Protein AF-U1ZE63-F1 (afdb_monomer_lite)

Structure (mmCIF, N/CA/C/O backbone):
data_AF-U1ZE63-F1
#
_entry.id   AF-U1ZE63-F1
#
loop_
_atom_site.group_PDB
_atom_site.id
_atom_site.type_symbol
_atom_site.label_atom_id
_atom_site.label_alt_id
_atom_site.label_comp_id
_atom_site.label_asym_id
_atom_site.label_entity_id
_atom_site.label_se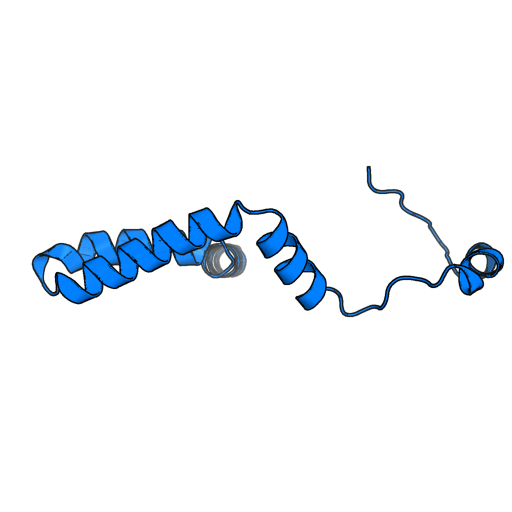q_id
_atom_site.pdbx_PDB_ins_code
_atom_site.Cartn_x
_atom_site.Cartn_y
_atom_site.Cartn_z
_atom_site.occupancy
_atom_site.B_iso_or_equiv
_atom_site.auth_seq_id
_atom_site.auth_comp_id
_atom_site.auth_asym_id
_atom_site.auth_atom_id
_atom_site.pdbx_PDB_model_num
ATOM 1 N N . MET A 1 1 ? -15.854 -15.674 -12.185 1.00 68.19 1 MET A N 1
ATOM 2 C CA . MET A 1 1 ? -14.700 -15.068 -12.894 1.00 68.19 1 MET A CA 1
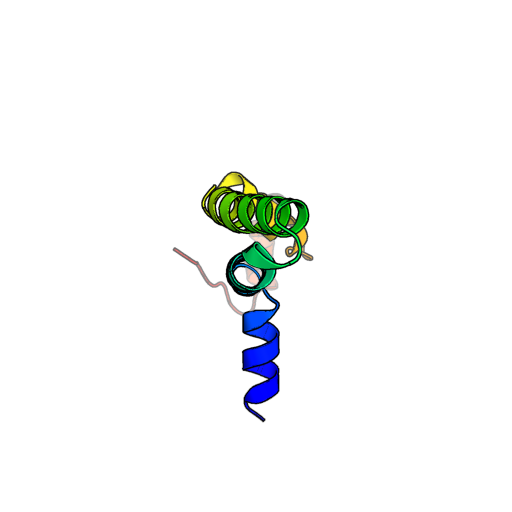ATOM 3 C C . MET A 1 1 ? -14.358 -13.614 -12.497 1.00 68.19 1 MET A C 1
ATOM 5 O O . MET A 1 1 ? -13.164 -13.346 -12.442 1.00 68.19 1 MET A O 1
ATOM 9 N N . PRO A 1 2 ? -15.286 -12.697 -12.129 1.00 77.62 2 PRO A N 1
ATOM 10 C CA . PRO A 1 2 ? -14.918 -11.325 -11.710 1.00 77.62 2 PRO A CA 1
ATOM 11 C C . PRO A 1 2 ? -14.521 -11.185 -10.224 1.00 77.62 2 PRO A C 1
ATOM 13 O O . PRO A 1 2 ? -13.717 -10.329 -9.870 1.00 77.62 2 PRO A O 1
ATOM 16 N N . ILE A 1 3 ? -15.009 -12.078 -9.356 1.00 84.69 3 ILE A N 1
ATOM 17 C CA . ILE A 1 3 ? -14.775 -12.039 -7.898 1.00 84.69 3 ILE A CA 1
ATOM 18 C C . ILE A 1 3 ? -13.283 -12.035 -7.532 1.00 84.69 3 ILE A C 1
ATOM 20 O O . ILE A 1 3 ? -12.885 -11.325 -6.615 1.00 84.69 3 ILE A O 1
ATOM 24 N N . ARG A 1 4 ? -12.433 -12.762 -8.275 1.00 85.62 4 ARG A N 1
ATOM 25 C CA . ARG A 1 4 ? -10.981 -12.786 -8.017 1.00 85.62 4 ARG A CA 1
ATOM 26 C C . ARG A 1 4 ? -10.328 -11.412 -8.174 1.00 85.62 4 ARG A C 1
ATOM 28 O O . ARG A 1 4 ? -9.368 -11.113 -7.473 1.00 85.62 4 ARG A O 1
ATOM 35 N N . TYR A 1 5 ? -10.826 -10.604 -9.110 1.00 85.00 5 TYR A N 1
ATOM 36 C CA . TYR A 1 5 ? -10.290 -9.277 -9.394 1.00 85.00 5 TYR A CA 1
ATOM 37 C C . TYR A 1 5 ? -10.764 -8.277 -8.352 1.00 85.00 5 TYR A C 1
ATOM 39 O O . TYR A 1 5 ? -9.954 -7.502 -7.864 1.00 85.00 5 TYR A O 1
ATOM 47 N N . ILE A 1 6 ? -12.029 -8.378 -7.934 1.00 85.75 6 ILE A N 1
ATOM 48 C CA . ILE A 1 6 ? -12.567 -7.582 -6.827 1.00 85.75 6 ILE A CA 1
ATOM 49 C C . ILE A 1 6 ? -11.788 -7.876 -5.544 1.00 85.75 6 ILE A C 1
ATOM 51 O O . ILE A 1 6 ? -11.339 -6.944 -4.890 1.00 85.75 6 ILE A O 1
ATOM 55 N N . LEU A 1 7 ? -11.550 -9.152 -5.215 1.00 86.62 7 LEU A N 1
ATOM 56 C CA . LEU A 1 7 ? -10.743 -9.515 -4.047 1.00 86.62 7 LEU A CA 1
ATOM 57 C C . LEU A 1 7 ? -9.313 -8.987 -4.157 1.00 86.62 7 LEU A C 1
ATOM 59 O O . LEU A 1 7 ? -8.809 -8.428 -3.192 1.00 86.62 7 LEU A O 1
ATOM 63 N N . LYS A 1 8 ? -8.664 -9.122 -5.321 1.00 83.31 8 LYS A N 1
ATOM 64 C CA . LYS A 1 8 ? -7.318 -8.568 -5.531 1.00 83.31 8 LYS A CA 1
ATOM 65 C C . LYS A 1 8 ? -7.291 -7.053 -5.358 1.00 83.31 8 LYS A C 1
ATOM 67 O O . LYS A 1 8 ? -6.419 -6.555 -4.662 1.00 83.31 8 LYS A O 1
ATOM 72 N N . GLN A 1 9 ? -8.241 -6.337 -5.948 1.00 84.19 9 GLN A N 1
ATOM 73 C CA . GLN A 1 9 ? -8.320 -4.881 -5.863 1.00 84.19 9 GLN A CA 1
ATOM 74 C C . GLN A 1 9 ? -8.634 -4.412 -4.440 1.00 84.19 9 GLN A C 1
ATOM 76 O O . GLN A 1 9 ? -8.110 -3.399 -3.989 1.00 84.19 9 GLN A O 1
ATOM 81 N N . LEU A 1 10 ? -9.446 -5.180 -3.716 1.00 86.25 10 LEU A N 1
ATOM 82 C CA . LEU A 1 10 ? -9.764 -4.913 -2.323 1.00 86.25 10 LEU A CA 1
ATOM 83 C C . LEU A 1 10 ? -8.574 -5.202 -1.393 1.00 86.25 10 LEU A C 1
ATOM 85 O O . LEU A 1 10 ? -8.422 -4.525 -0.382 1.00 86.25 10 LEU A O 1
ATOM 89 N N . LEU A 1 11 ? -7.729 -6.181 -1.731 1.00 85.75 11 LEU A N 1
ATOM 90 C CA . LEU A 1 11 ? -6.541 -6.538 -0.949 1.00 85.75 11 LEU A CA 1
ATOM 91 C C . LEU A 1 11 ? -5.307 -5.691 -1.297 1.00 85.75 11 LEU A C 1
ATOM 93 O O . LEU A 1 11 ? -4.390 -5.587 -0.486 1.00 85.75 11 LEU A O 1
ATOM 97 N N . MET A 1 12 ? -5.266 -5.091 -2.488 1.00 81.94 12 MET A N 1
ATOM 98 C CA . MET A 1 12 ? -4.205 -4.166 -2.885 1.00 81.94 12 MET A CA 1
ATOM 99 C C . MET A 1 12 ? -4.341 -2.810 -2.169 1.00 81.94 12 MET A C 1
ATOM 101 O O . MET A 1 12 ? -5.449 -2.417 -1.787 1.00 81.94 12 MET A O 1
ATOM 105 N N . PRO A 1 13 ? -3.240 -2.056 -1.981 1.00 78.44 13 PRO A N 1
ATOM 106 C CA . PRO A 1 13 ? -3.327 -0.652 -1.573 1.00 78.44 13 PRO A CA 1
ATOM 107 C C . PRO A 1 13 ? -4.091 0.121 -2.664 1.00 78.44 13 PRO A C 1
ATOM 109 O O . PRO A 1 13 ? -3.778 -0.095 -3.835 1.00 78.44 13 PRO A O 1
ATOM 112 N N . PRO A 1 14 ? -5.083 0.991 -2.376 1.00 80.69 14 PRO A N 1
ATOM 113 C CA . PRO A 1 14 ? -5.598 1.498 -1.093 1.00 80.69 14 PRO A CA 1
ATOM 114 C C . PRO A 1 14 ? -6.801 0.726 -0.497 1.00 80.69 14 PRO A C 1
ATOM 116 O O . PRO A 1 14 ? -7.311 1.109 0.558 1.00 80.69 14 PRO A O 1
ATOM 119 N N . GLY A 1 15 ? -7.277 -0.348 -1.136 1.00 87.50 15 GLY A N 1
ATOM 120 C CA . GLY A 1 15 ? -8.483 -1.090 -0.736 1.00 87.50 15 GLY A CA 1
ATOM 121 C C . GLY A 1 15 ? -8.420 -1.671 0.681 1.00 87.50 15 GLY A C 1
ATOM 122 O O . GLY A 1 15 ? -9.369 -1.532 1.455 1.00 87.50 15 GLY A O 1
ATOM 123 N N . VAL A 1 16 ? -7.272 -2.237 1.063 1.00 89.00 16 VAL A N 1
ATOM 124 C CA . VAL A 1 16 ? -7.079 -2.820 2.403 1.00 89.00 16 VAL A CA 1
ATOM 125 C C . VAL A 1 16 ? -7.127 -1.759 3.508 1.00 89.00 16 VAL A C 1
ATOM 127 O O . VAL A 1 16 ? -7.643 -2.004 4.597 1.00 89.00 16 VAL A O 1
ATOM 130 N N . LEU A 1 17 ? -6.649 -0.547 3.216 1.00 90.44 17 LEU A N 1
ATOM 131 C CA . LEU A 1 17 ? -6.659 0.579 4.150 1.00 90.44 17 LEU A CA 1
ATOM 132 C C . LEU A 1 17 ? -8.082 1.102 4.362 1.00 90.44 17 LEU A C 1
ATOM 134 O O . LEU A 1 17 ? -8.476 1.386 5.491 1.00 90.44 17 LEU A O 1
ATOM 138 N N . LEU A 1 18 ? -8.881 1.153 3.293 1.00 90.50 18 LEU A N 1
ATOM 139 C CA . LEU A 1 18 ? -10.303 1.489 3.380 1.00 90.50 18 LEU A CA 1
ATOM 140 C C . LEU A 1 18 ? -11.072 0.451 4.207 1.00 90.50 18 LEU A C 1
ATOM 142 O O . LEU A 1 18 ? -11.867 0.821 5.072 1.00 90.50 18 LEU A O 1
ATOM 146 N N . LEU A 1 19 ? -10.787 -0.840 4.010 1.00 90.88 19 LEU A N 1
ATOM 147 C CA . LEU A 1 19 ? -11.343 -1.911 4.839 1.00 90.88 19 LEU A CA 1
ATOM 148 C C . LEU A 1 19 ? -10.997 -1.737 6.320 1.00 90.88 19 LEU A C 1
ATOM 150 O O . LEU A 1 19 ? -11.881 -1.898 7.158 1.00 90.88 19 LEU A O 1
ATOM 154 N N . LEU A 1 20 ? -9.752 -1.376 6.653 1.00 89.19 20 LEU A N 1
ATOM 155 C CA . LEU A 1 20 ? -9.344 -1.118 8.040 1.00 89.19 20 LEU A CA 1
ATOM 156 C C . LEU A 1 20 ? -10.156 0.012 8.683 1.00 89.19 20 LEU A C 1
ATOM 158 O O . LEU A 1 20 ? -10.544 -0.108 9.845 1.00 89.19 20 LEU A O 1
ATOM 162 N N . ILE A 1 21 ? -10.463 1.075 7.934 1.00 90.56 21 ILE A N 1
ATOM 163 C CA . ILE A 1 21 ? -11.292 2.189 8.422 1.00 90.56 21 ILE A CA 1
ATOM 164 C C . ILE A 1 21 ? -12.737 1.733 8.657 1.00 90.56 21 ILE A C 1
ATOM 166 O O . ILE A 1 21 ? -13.321 2.041 9.699 1.00 90.56 21 ILE A O 1
ATOM 170 N N . VAL A 1 22 ? -13.314 0.964 7.728 1.00 91.00 22 VAL A N 1
ATOM 171 C CA . VAL A 1 22 ? -14.665 0.396 7.892 1.00 91.00 22 VAL A CA 1
ATOM 172 C C . VAL A 1 22 ? -14.715 -0.539 9.103 1.00 91.00 22 VAL A C 1
ATOM 174 O O . VAL A 1 22 ? -15.644 -0.470 9.913 1.00 91.00 22 VAL A O 1
ATOM 177 N N . LEU A 1 23 ? -13.691 -1.376 9.277 1.00 89.06 23 LEU A N 1
ATOM 178 C CA . LEU A 1 23 ? -13.589 -2.298 10.403 1.00 89.06 23 LEU A CA 1
ATOM 179 C C . LEU A 1 23 ? -13.442 -1.544 11.730 1.00 89.06 23 LEU A C 1
ATOM 181 O O . LEU A 1 23 ? -14.100 -1.890 12.709 1.00 89.06 23 LEU A O 1
ATOM 185 N N . ALA A 1 24 ? -12.652 -0.467 11.752 1.00 89.69 24 ALA A N 1
ATOM 186 C CA . ALA A 1 24 ? -12.526 0.418 12.905 1.00 89.69 24 ALA A CA 1
ATOM 187 C C . ALA A 1 24 ? -13.870 1.038 13.305 1.00 89.69 24 ALA A C 1
ATOM 189 O O . ALA A 1 24 ? -14.224 1.058 14.487 1.00 89.69 24 ALA A O 1
ATOM 190 N N . TRP A 1 25 ? -14.648 1.500 12.321 1.00 87.81 25 TRP A N 1
ATOM 191 C CA . TRP A 1 25 ? -15.980 2.049 12.561 1.00 87.81 25 TRP A CA 1
ATOM 192 C C . TRP A 1 25 ? -16.917 1.012 13.184 1.00 87.81 25 TRP A C 1
ATOM 194 O O . TRP A 1 25 ? -17.584 1.295 14.184 1.00 87.81 25 TRP A O 1
ATOM 204 N N . TRP A 1 26 ? -16.931 -0.208 12.641 1.00 87.12 26 TRP A N 1
ATOM 205 C CA . TRP A 1 26 ? -17.783 -1.286 13.142 1.00 87.12 26 TRP A CA 1
ATOM 206 C C . TRP A 1 26 ? -17.379 -1.722 14.558 1.00 87.12 26 TRP A C 1
ATOM 208 O O . TRP A 1 26 ? -18.235 -1.931 15.424 1.00 87.12 26 TRP A O 1
ATOM 218 N N . TRP A 1 27 ? -16.076 -1.786 14.846 1.00 84.88 27 TRP A N 1
ATOM 219 C CA . TRP A 1 27 ? -15.581 -2.250 16.144 1.00 84.88 27 TRP A CA 1
ATOM 220 C C . TRP A 1 27 ? -15.614 -1.206 17.262 1.00 84.88 27 TRP A C 1
ATOM 222 O O . TRP A 1 27 ? -15.440 -1.564 18.433 1.00 84.88 27 TRP A O 1
ATOM 232 N N . ARG A 1 28 ? -15.902 0.062 16.937 1.00 81.88 28 ARG A N 1
ATOM 233 C CA . ARG A 1 28 ? -15.895 1.199 17.873 1.00 81.88 28 ARG A CA 1
ATOM 234 C C . ARG A 1 28 ? -16.671 0.945 19.168 1.00 81.88 28 ARG A C 1
ATOM 236 O O . ARG A 1 28 ? -16.252 1.421 20.218 1.00 81.88 28 ARG A O 1
ATOM 243 N N . ARG A 1 29 ? -17.788 0.206 19.110 1.00 80.25 29 ARG A N 1
ATOM 244 C CA . ARG A 1 29 ? -18.644 -0.055 20.285 1.00 80.25 29 ARG A CA 1
ATOM 245 C C . ARG A 1 29 ? -18.196 -1.228 21.160 1.00 80.25 29 ARG A C 1
ATOM 247 O O . ARG A 1 29 ? -18.521 -1.223 22.340 1.00 80.25 29 ARG A O 1
ATOM 254 N N . ARG A 1 30 ? -17.484 -2.225 20.617 1.00 81.62 30 ARG A N 1
ATOM 255 C CA . ARG A 1 30 ? -17.027 -3.400 21.393 1.00 81.62 30 ARG A CA 1
ATOM 256 C C . ARG A 1 30 ? -15.574 -3.290 21.857 1.00 81.62 30 ARG A C 1
ATOM 258 O O . ARG A 1 30 ? -15.276 -3.736 22.955 1.00 81.62 30 ARG A O 1
ATOM 265 N N . PHE A 1 31 ? -14.685 -2.699 21.055 1.00 83.50 31 PHE A N 1
ATOM 266 C CA . PHE A 1 31 ? -13.256 -2.587 21.378 1.00 83.50 31 PHE A CA 1
ATOM 267 C C . PHE A 1 31 ? -12.697 -1.225 20.932 1.00 83.50 31 PHE A C 1
ATOM 269 O O . PHE A 1 31 ? -12.040 -1.129 19.892 1.00 83.50 31 PHE A O 1
ATOM 276 N N . PRO A 1 32 ? -12.922 -0.153 21.714 1.00 82.12 32 PRO A N 1
ATOM 277 C CA . PRO A 1 32 ? -12.595 1.214 21.301 1.00 82.12 32 PRO A CA 1
ATOM 278 C C . PRO A 1 32 ? -11.094 1.443 21.064 1.00 82.12 32 PRO A C 1
ATOM 280 O O . PRO A 1 32 ? -10.726 2.221 20.190 1.00 82.12 32 PRO A O 1
ATOM 283 N N . ARG A 1 33 ? -10.214 0.737 21.790 1.00 8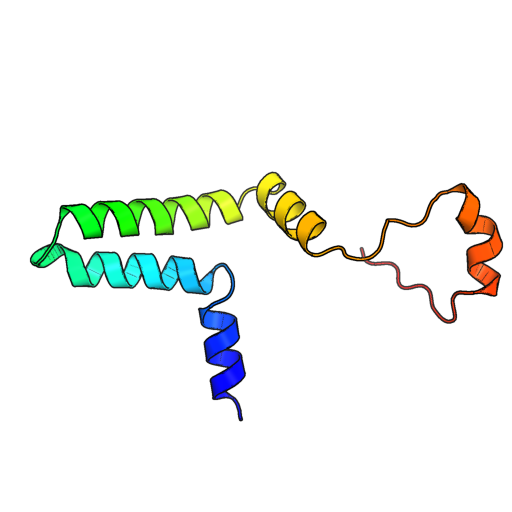8.19 33 ARG A N 1
ATOM 284 C CA . ARG A 1 33 ? -8.754 0.831 21.603 1.00 88.19 33 ARG A CA 1
ATOM 285 C C . ARG A 1 33 ? -8.295 0.253 20.261 1.00 88.19 33 ARG A C 1
ATOM 287 O O . ARG A 1 33 ? -7.529 0.900 19.555 1.00 88.19 33 ARG A O 1
ATOM 294 N N . LEU A 1 34 ? -8.791 -0.933 19.898 1.00 88.38 34 LEU A N 1
ATOM 295 C CA . LEU A 1 34 ? -8.485 -1.567 18.610 1.00 88.38 34 LEU A CA 1
ATOM 296 C C . LEU A 1 34 ? -9.079 -0.768 17.450 1.00 88.38 34 LEU A C 1
ATOM 298 O O . LEU A 1 34 ? -8.402 -0.547 16.453 1.00 88.38 34 LEU A O 1
ATOM 302 N N . ALA A 1 35 ? -10.303 -0.260 17.614 1.00 88.38 35 ALA A N 1
ATOM 303 C CA . ALA A 1 35 ? -10.918 0.640 16.646 1.00 88.38 35 ALA A CA 1
ATOM 304 C C . ALA A 1 35 ? -10.063 1.894 16.410 1.00 88.38 35 ALA A C 1
ATOM 306 O O . ALA A 1 35 ? -9.809 2.249 15.264 1.00 88.38 35 ALA A O 1
ATOM 307 N N . GLY A 1 36 ? -9.560 2.527 17.476 1.00 89.38 36 GLY A N 1
ATOM 308 C CA . GLY A 1 36 ? -8.647 3.665 17.362 1.00 89.38 36 GLY A CA 1
ATOM 309 C C . GLY A 1 36 ? -7.371 3.319 16.592 1.00 89.38 36 GLY A C 1
ATOM 310 O O . GLY A 1 36 ? -7.011 4.033 15.660 1.00 89.38 36 GLY A O 1
ATOM 311 N N . ALA A 1 37 ? -6.729 2.194 16.918 1.00 91.44 37 ALA A N 1
ATOM 312 C CA . ALA A 1 37 ? -5.524 1.743 16.223 1.00 91.44 37 ALA A CA 1
ATOM 313 C C . ALA A 1 37 ? -5.779 1.456 14.731 1.00 91.44 37 ALA A C 1
ATOM 315 O O . ALA A 1 37 ? -5.037 1.947 13.883 1.00 91.44 37 ALA A O 1
ATOM 316 N N . CYS A 1 38 ? -6.847 0.726 14.392 1.00 90.38 38 CYS A N 1
ATOM 317 C CA . CYS A 1 38 ? -7.212 0.442 13.001 1.00 90.38 38 CYS A CA 1
ATOM 318 C C . CYS A 1 38 ? -7.576 1.714 12.225 1.00 90.38 38 CYS A C 1
ATOM 320 O O . CYS A 1 38 ? -7.222 1.832 11.054 1.00 90.38 38 CYS A O 1
ATOM 322 N N . PHE A 1 39 ? -8.243 2.677 12.867 1.00 92.25 39 PHE A N 1
ATOM 323 C CA . PHE A 1 39 ? -8.588 3.952 12.243 1.00 92.25 39 PHE A CA 1
ATOM 324 C C . PHE A 1 39 ? -7.338 4.779 11.933 1.00 92.25 39 PHE A C 1
ATOM 326 O O . PHE A 1 39 ? -7.168 5.227 10.802 1.00 92.25 39 PHE A O 1
ATOM 333 N N . VAL A 1 40 ? -6.435 4.930 12.909 1.00 94.56 40 VAL A N 1
ATOM 334 C CA . VAL A 1 40 ? -5.169 5.659 12.729 1.00 94.56 40 VAL A CA 1
ATOM 335 C C . VAL A 1 40 ? -4.292 4.974 11.685 1.00 94.56 40 VAL A C 1
ATOM 337 O O . VAL A 1 40 ? -3.746 5.654 10.823 1.00 94.56 40 VAL A O 1
ATOM 340 N N . ALA A 1 41 ? -4.197 3.643 11.701 1.00 92.75 41 ALA A N 1
ATOM 341 C CA . ALA A 1 41 ? -3.444 2.894 10.698 1.00 92.75 41 ALA A CA 1
ATOM 342 C C . ALA A 1 41 ? -4.049 3.030 9.291 1.00 92.75 41 ALA A C 1
ATOM 344 O O . ALA A 1 41 ? -3.315 3.230 8.327 1.00 92.75 41 ALA A O 1
ATOM 345 N N . GLY A 1 42 ? -5.377 2.960 9.163 1.00 91.56 42 GLY A N 1
ATOM 346 C CA . GLY A 1 42 ? -6.065 3.112 7.882 1.00 91.56 42 GLY A CA 1
ATOM 347 C C . GLY A 1 42 ? -5.914 4.518 7.302 1.00 91.56 42 GLY A C 1
ATOM 348 O O . GLY A 1 42 ? -5.478 4.671 6.163 1.00 91.56 42 GLY A O 1
ATOM 349 N N . VAL A 1 43 ? -6.204 5.554 8.095 1.00 93.50 43 VAL A N 1
ATOM 350 C CA . VAL A 1 43 ? -6.081 6.959 7.665 1.00 93.50 43 VAL A CA 1
ATOM 351 C C . VAL A 1 43 ? -4.619 7.342 7.444 1.00 93.50 43 VAL A C 1
ATOM 353 O O . VAL A 1 43 ? -4.285 7.920 6.413 1.00 93.50 43 VAL A O 1
ATOM 356 N N . GLY A 1 44 ? -3.734 6.981 8.374 1.00 94.56 44 GLY A N 1
ATOM 357 C CA . GLY A 1 44 ? -2.298 7.228 8.257 1.00 94.56 44 GLY A CA 1
ATOM 358 C C . GLY A 1 44 ? -1.689 6.514 7.053 1.00 94.56 44 GLY A C 1
ATOM 359 O O . GLY A 1 44 ? -0.908 7.111 6.322 1.00 94.56 44 GLY A O 1
ATOM 360 N N . GLY A 1 45 ? -2.101 5.275 6.781 1.00 91.69 45 GLY A N 1
ATOM 361 C CA . GLY A 1 45 ? -1.681 4.540 5.592 1.00 91.69 45 GLY A CA 1
ATOM 362 C C . GLY A 1 45 ? -2.149 5.197 4.293 1.00 9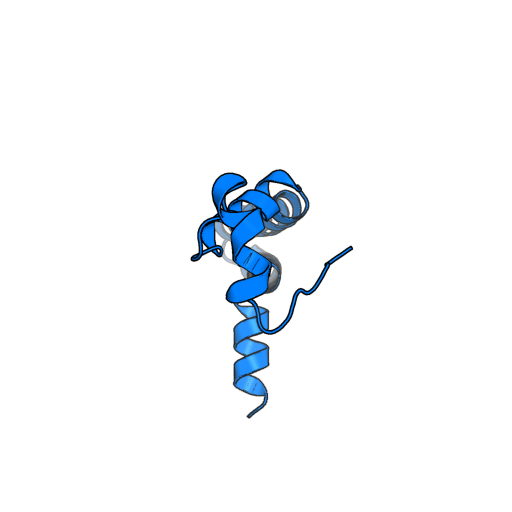1.69 45 GLY A C 1
ATOM 363 O O . GLY A 1 45 ? -1.365 5.296 3.353 1.00 91.69 45 GLY A O 1
ATOM 364 N N . LEU A 1 46 ? -3.393 5.690 4.232 1.00 91.50 46 LEU A N 1
ATOM 365 C CA . LEU A 1 46 ? -3.891 6.418 3.054 1.00 91.50 46 LEU A CA 1
ATOM 366 C C . LEU A 1 46 ? -3.126 7.724 2.839 1.00 91.50 46 LEU A C 1
ATOM 368 O O . LEU A 1 46 ? -2.787 8.073 1.707 1.00 91.50 46 LEU A O 1
ATOM 372 N N . TRP A 1 47 ? -2.824 8.424 3.931 1.00 93.38 47 TRP A N 1
ATOM 373 C CA . TRP A 1 47 ? -2.036 9.642 3.871 1.00 93.38 47 TRP A CA 1
ATOM 374 C C . TRP A 1 47 ? -0.614 9.362 3.378 1.00 93.38 47 TRP A C 1
ATOM 376 O O . TRP A 1 47 ? -0.162 10.018 2.446 1.00 93.38 47 TRP A O 1
ATOM 386 N N . LEU A 1 48 ? 0.044 8.324 3.904 1.00 91.12 48 LEU A N 1
ATOM 387 C CA . LEU A 1 48 ? 1.357 7.877 3.432 1.00 91.12 48 LEU A CA 1
ATOM 388 C C . LEU A 1 48 ? 1.340 7.476 1.953 1.00 91.12 48 LEU A C 1
ATOM 390 O O . LEU A 1 48 ? 2.241 7.865 1.223 1.00 91.12 48 LEU A O 1
ATOM 394 N N . MET A 1 49 ? 0.309 6.771 1.479 1.00 87.69 49 MET A N 1
ATOM 395 C CA . MET A 1 49 ? 0.162 6.432 0.053 1.00 87.69 49 MET A CA 1
ATOM 396 C C . MET A 1 49 ? -0.011 7.660 -0.853 1.00 87.69 49 MET A C 1
ATOM 398 O O . MET A 1 49 ? 0.182 7.554 -2.059 1.00 87.69 49 MET A O 1
ATOM 402 N N . SER A 1 50 ? -0.359 8.821 -0.292 1.00 87.12 50 SER A N 1
ATOM 403 C CA . SER A 1 50 ? -0.439 10.081 -1.040 1.00 87.12 50 SER A CA 1
ATOM 404 C C . SER A 1 50 ? 0.923 10.779 -1.167 1.00 87.12 50 SER A C 1
ATOM 406 O O . SER A 1 50 ? 1.032 11.769 -1.890 1.00 87.12 50 SER A O 1
ATOM 408 N N . LEU A 1 51 ? 1.965 10.294 -0.475 1.00 91.75 51 LEU A N 1
ATOM 409 C CA . LEU A 1 51 ? 3.317 10.841 -0.574 1.00 91.75 51 LEU A CA 1
ATOM 410 C C . LEU A 1 51 ? 4.077 10.199 -1.750 1.00 91.75 51 LEU A C 1
ATOM 412 O O . LEU A 1 51 ? 4.219 8.972 -1.777 1.00 91.75 51 LEU A O 1
ATOM 416 N N . PRO A 1 52 ? 4.680 11.003 -2.653 1.00 86.81 52 PRO A N 1
ATOM 417 C CA . PRO A 1 52 ? 5.480 10.496 -3.770 1.00 86.81 52 PRO A CA 1
ATOM 418 C C . PRO A 1 52 ? 6.613 9.568 -3.328 1.00 86.81 52 PRO A C 1
ATOM 420 O O . PRO A 1 52 ? 6.843 8.543 -3.956 1.00 86.81 52 PRO A O 1
ATOM 423 N N . LEU A 1 53 ? 7.262 9.877 -2.199 1.00 91.12 53 LEU A N 1
ATOM 424 C CA . LEU A 1 53 ? 8.341 9.062 -1.636 1.00 91.12 53 LEU A CA 1
ATOM 425 C C .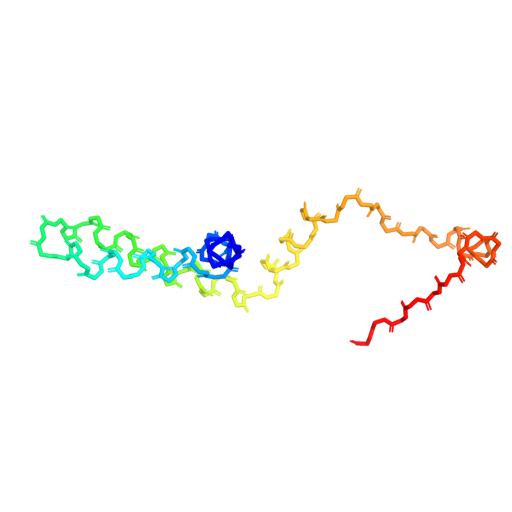 LEU A 1 53 ? 7.899 7.619 -1.356 1.00 91.12 53 LEU A C 1
ATOM 427 O O . LEU A 1 53 ? 8.646 6.678 -1.607 1.00 91.12 53 LEU A O 1
ATOM 431 N N . VAL A 1 54 ? 6.685 7.438 -0.833 1.00 89.56 54 VAL A N 1
ATOM 432 C CA . VAL A 1 54 ? 6.158 6.116 -0.474 1.00 89.56 54 VAL A CA 1
ATOM 433 C C . VAL A 1 54 ? 5.768 5.337 -1.728 1.00 89.56 54 VAL A C 1
ATOM 435 O O . VAL A 1 54 ? 6.021 4.135 -1.807 1.00 89.56 54 VAL A O 1
ATOM 438 N N . VAL A 1 55 ? 5.203 6.024 -2.723 1.00 87.62 55 VAL A N 1
ATOM 439 C CA . VAL A 1 55 ? 4.894 5.437 -4.033 1.00 87.62 55 VAL A CA 1
ATOM 440 C C . VAL A 1 55 ? 6.173 5.002 -4.743 1.00 87.62 55 VAL A C 1
ATOM 442 O O . VAL A 1 55 ? 6.240 3.877 -5.227 1.00 87.62 55 VAL A O 1
ATOM 445 N N . GLU A 1 56 ? 7.205 5.846 -4.752 1.00 88.81 56 GLU A N 1
ATOM 446 C CA . GLU A 1 56 ? 8.504 5.531 -5.348 1.00 88.81 56 GLU A CA 1
ATOM 447 C C . GLU A 1 56 ? 9.162 4.335 -4.653 1.00 88.81 56 GLU A C 1
ATOM 449 O O . GLU A 1 56 ? 9.630 3.410 -5.313 1.00 88.81 56 GLU A O 1
ATOM 454 N N . TRP A 1 57 ? 9.144 4.298 -3.318 1.00 88.12 57 TRP A N 1
ATOM 455 C CA . TRP A 1 57 ? 9.614 3.136 -2.561 1.00 88.12 57 TRP A CA 1
ATOM 456 C C . TRP A 1 57 ? 8.844 1.863 -2.919 1.00 88.12 57 TRP A C 1
ATOM 458 O O . TRP A 1 57 ? 9.452 0.811 -3.116 1.00 88.12 57 TRP A O 1
ATOM 468 N N . GLY A 1 58 ? 7.518 1.946 -3.041 1.00 86.00 58 GLY A N 1
ATOM 469 C CA . GLY A 1 58 ? 6.691 0.824 -3.481 1.00 86.00 58 GLY A CA 1
ATOM 470 C C . GLY A 1 58 ? 7.023 0.364 -4.902 1.00 86.00 58 GLY A C 1
ATOM 471 O O . GLY A 1 58 ? 7.105 -0.839 -5.148 1.00 86.00 58 GLY A O 1
ATOM 472 N N . ALA A 1 59 ? 7.261 1.305 -5.816 1.00 85.25 59 ALA A N 1
ATOM 473 C CA . ALA A 1 59 ? 7.636 1.027 -7.198 1.00 85.25 59 ALA A CA 1
ATOM 474 C C . ALA A 1 59 ? 8.999 0.331 -7.283 1.00 85.25 59 ALA A C 1
ATOM 476 O O . ALA A 1 59 ? 9.096 -0.719 -7.913 1.00 85.25 59 ALA A O 1
ATOM 477 N N . ARG A 1 60 ? 10.011 0.822 -6.555 1.00 85.44 60 ARG A N 1
ATOM 478 C CA . ARG A 1 60 ? 11.344 0.194 -6.484 1.00 85.44 60 ARG A CA 1
ATOM 479 C C . ARG A 1 60 ? 11.297 -1.247 -5.976 1.00 85.44 60 ARG A C 1
ATOM 481 O O . ARG A 1 60 ? 12.076 -2.078 -6.417 1.00 85.44 60 ARG A O 1
ATOM 488 N N . GLN A 1 61 ? 10.374 -1.566 -5.067 1.00 84.69 61 GLN A N 1
ATOM 489 C CA . GLN A 1 61 ? 10.172 -2.943 -4.596 1.00 84.69 61 GLN A CA 1
ATOM 490 C C . GLN A 1 61 ? 9.488 -3.840 -5.641 1.00 84.69 61 GLN A C 1
ATOM 492 O O . GLN A 1 61 ? 9.579 -5.067 -5.559 1.00 84.69 61 GLN A O 1
ATOM 497 N N . LEU A 1 62 ? 8.763 -3.242 -6.589 1.00 82.75 62 LEU A N 1
ATOM 498 C CA . LEU A 1 62 ? 8.072 -3.937 -7.672 1.00 82.75 62 LEU A CA 1
ATOM 499 C C . LEU A 1 62 ? 8.961 -4.117 -8.911 1.00 82.75 62 LEU A C 1
ATOM 501 O O . LEU A 1 62 ? 8.783 -5.088 -9.650 1.00 82.75 62 LEU A O 1
ATOM 505 N N . GLU A 1 63 ? 9.913 -3.208 -9.120 1.00 83.00 63 GLU A N 1
ATOM 506 C CA . GLU A 1 63 ? 10.940 -3.283 -10.155 1.00 83.00 63 GLU A CA 1
ATOM 507 C C . GLU A 1 63 ? 11.848 -4.492 -9.909 1.00 83.00 63 GLU A C 1
ATOM 509 O O . GLU A 1 63 ? 12.709 -4.513 -9.033 1.00 83.00 63 GLU A O 1
ATOM 514 N N . ARG A 1 64 ? 11.630 -5.549 -10.693 1.00 80.00 64 ARG A N 1
ATOM 515 C CA . ARG A 1 64 ? 12.490 -6.742 -10.694 1.00 80.00 64 ARG A CA 1
ATOM 516 C C . ARG A 1 64 ? 13.670 -6.609 -11.641 1.00 80.00 64 ARG A C 1
ATOM 518 O O . ARG A 1 64 ? 14.662 -7.314 -11.486 1.00 80.00 64 ARG A O 1
ATOM 525 N N . GLU A 1 65 ? 13.531 -5.747 -12.636 1.00 79.44 65 GLU A N 1
ATOM 526 C CA . GLU A 1 65 ? 14.522 -5.541 -13.676 1.00 79.44 65 GLU A CA 1
ATOM 527 C C . GLU A 1 65 ? 15.304 -4.265 -13.367 1.00 79.44 65 GLU A C 1
ATOM 529 O O . GLU A 1 65 ? 14.695 -3.222 -13.119 1.00 79.44 65 GLU A O 1
ATOM 534 N N . PRO A 1 66 ? 16.646 -4.329 -13.342 1.00 77.00 66 PRO A N 1
ATOM 535 C CA . PRO A 1 66 ? 17.457 -3.154 -13.088 1.00 77.00 66 PRO A CA 1
ATOM 536 C C . PRO A 1 66 ? 17.310 -2.154 -14.235 1.00 77.00 66 PRO A C 1
ATOM 538 O O . PRO A 1 66 ? 17.227 -2.533 -15.406 1.00 77.00 66 PRO A O 1
ATOM 541 N N . ALA A 1 67 ? 17.346 -0.865 -13.898 1.00 79.31 67 ALA A N 1
ATOM 542 C CA . ALA A 1 67 ? 17.357 0.194 -14.894 1.00 79.31 67 ALA A CA 1
ATOM 543 C C . ALA A 1 67 ? 18.521 0.009 -15.887 1.00 79.31 67 ALA A C 1
ATOM 545 O O . ALA A 1 67 ? 19.658 -0.285 -15.504 1.00 79.31 67 ALA A O 1
ATOM 546 N N . LEU A 1 68 ? 18.228 0.202 -17.175 1.00 79.62 68 LEU A N 1
ATOM 547 C CA . LEU A 1 68 ? 19.200 0.116 -18.263 1.00 79.62 68 LEU A CA 1
ATOM 548 C C . LEU A 1 68 ? 20.339 1.120 -18.065 1.00 79.62 68 LEU A C 1
ATOM 550 O O . LEU A 1 68 ? 20.117 2.331 -17.996 1.00 79.62 68 LEU A O 1
ATOM 554 N N . SER A 1 69 ? 21.576 0.624 -18.026 1.00 80.94 69 SER A N 1
ATOM 555 C CA . SER A 1 69 ? 22.742 1.492 -17.866 1.00 80.94 69 SER A CA 1
ATOM 556 C C . SER A 1 69 ? 23.002 2.304 -19.138 1.00 80.94 69 SER A C 1
ATOM 558 O O . SER A 1 69 ? 22.825 1.808 -20.251 1.00 80.94 69 SER A O 1
ATOM 560 N N . ALA A 1 70 ? 23.481 3.544 -18.987 1.00 82.12 70 ALA A N 1
ATOM 561 C CA . ALA A 1 70 ? 23.784 4.438 -20.114 1.00 82.12 70 ALA A CA 1
ATOM 562 C C . ALA A 1 70 ? 24.762 3.819 -21.134 1.00 82.12 70 ALA A C 1
ATOM 564 O O . ALA A 1 70 ? 24.671 4.062 -22.334 1.00 82.12 70 ALA A O 1
ATOM 565 N N . VAL A 1 71 ? 25.659 2.945 -20.669 1.00 83.81 71 VAL A N 1
ATOM 566 C CA . VAL A 1 71 ? 26.626 2.213 -21.504 1.00 83.81 71 VAL A CA 1
ATOM 567 C C . VAL A 1 71 ? 25.936 1.223 -22.451 1.00 83.81 71 VAL A C 1
ATOM 569 O O . VAL A 1 71 ? 26.456 0.910 -23.519 1.00 83.81 71 VAL A O 1
ATOM 572 N N . GLN A 1 72 ? 24.751 0.729 -22.091 1.00 81.44 72 GLN A N 1
ATOM 573 C CA . GLN A 1 72 ? 24.000 -0.246 -22.883 1.00 81.44 72 GLN A CA 1
ATOM 574 C C . GLN A 1 72 ? 23.090 0.398 -23.938 1.00 81.44 72 GLN A C 1
ATOM 576 O O . GLN A 1 72 ? 22.584 -0.327 -24.802 1.00 81.44 72 GLN A O 1
ATOM 581 N N . TRP A 1 73 ? 22.911 1.723 -23.906 1.00 84.06 73 TRP A N 1
ATOM 582 C CA . TRP A 1 73 ? 22.018 2.458 -24.807 1.00 84.06 73 TRP A CA 1
ATOM 583 C C . TRP A 1 73 ? 22.388 2.340 -26.295 1.00 84.06 73 TRP A C 1
ATOM 585 O O . TRP A 1 73 ? 21.483 2.081 -27.087 1.00 84.06 73 TRP A O 1
ATOM 595 N N . PRO A 1 74 ? 23.668 2.435 -26.719 1.00 84.25 74 PRO A N 1
ATOM 596 C CA . PRO A 1 74 ? 24.015 2.358 -28.143 1.00 84.25 74 PRO A CA 1
ATOM 597 C C . PRO A 1 74 ? 23.654 1.008 -28.771 1.00 84.25 74 PRO A C 1
ATOM 599 O O . PRO A 1 74 ? 23.251 0.935 -29.926 1.00 84.25 74 PRO A O 1
ATOM 602 N N . ALA A 1 75 ? 23.758 -0.068 -27.989 1.00 82.94 75 ALA A N 1
ATOM 603 C CA . ALA A 1 75 ? 23.398 -1.410 -28.429 1.00 82.94 75 ALA A CA 1
ATOM 604 C C . ALA A 1 75 ? 21.907 -1.726 -28.219 1.00 82.94 75 ALA A C 1
ATOM 606 O O . ALA A 1 75 ? 21.465 -2.793 -28.624 1.00 82.94 75 ALA A O 1
ATOM 607 N N . LEU A 1 76 ? 21.106 -0.833 -27.619 1.00 82.06 76 LEU A N 1
ATOM 608 C CA . LEU A 1 76 ? 19.673 -1.059 -27.389 1.00 82.06 76 LEU A CA 1
ATOM 609 C C . LEU A 1 76 ? 18.896 -1.244 -28.701 1.00 82.06 76 LEU A C 1
ATOM 611 O O . LEU A 1 76 ? 18.052 -2.130 -28.787 1.00 82.06 76 LEU A O 1
ATOM 615 N N . ALA A 1 77 ? 19.250 -0.480 -29.738 1.00 76.44 77 ALA A N 1
ATOM 616 C CA . ALA A 1 77 ? 18.630 -0.561 -31.063 1.00 76.44 77 ALA A CA 1
ATOM 617 C C . ALA A 1 77 ? 18.791 -1.937 -31.741 1.00 76.44 77 ALA A C 1
ATOM 619 O O . ALA A 1 77 ? 18.050 -2.249 -32.663 1.00 76.44 77 ALA A O 1
ATOM 620 N N . GLN A 1 78 ? 19.744 -2.761 -31.292 1.00 81.81 78 GLN A N 1
ATOM 621 C CA . GLN A 1 78 ? 19.975 -4.107 -31.831 1.00 81.81 78 GLN A CA 1
ATOM 622 C C . GLN A 1 78 ? 19.201 -5.207 -31.086 1.00 81.81 78 GLN A C 1
ATOM 624 O O . GLN A 1 78 ? 19.167 -6.339 -31.555 1.00 81.81 78 GLN A O 1
ATOM 629 N N . ARG A 1 79 ? 18.625 -4.905 -29.915 1.00 82.38 79 ARG A N 1
ATOM 630 C CA . ARG A 1 79 ? 17.980 -5.888 -29.014 1.00 82.38 79 ARG A CA 1
ATOM 631 C C . ARG A 1 79 ? 16.540 -5.545 -28.640 1.00 82.38 79 ARG A C 1
ATOM 633 O O . ARG A 1 79 ? 15.838 -6.420 -28.151 1.00 82.38 79 ARG A O 1
ATOM 640 N N . ALA A 1 80 ? 16.110 -4.299 -28.815 1.00 82.69 80 ALA A N 1
ATOM 641 C CA . ALA A 1 80 ? 14.738 -3.894 -28.551 1.00 82.69 80 ALA A CA 1
ATOM 642 C C . ALA A 1 80 ? 13.896 -4.008 -29.828 1.00 82.69 80 ALA A C 1
ATOM 644 O O . ALA A 1 80 ? 14.148 -3.292 -30.793 1.00 82.69 80 ALA A O 1
ATOM 645 N N . ASP A 1 81 ? 12.866 -4.854 -29.803 1.00 82.81 81 ASP A N 1
ATOM 646 C CA . ASP A 1 81 ? 11.878 -4.944 -30.890 1.00 82.81 81 ASP A CA 1
ATOM 647 C C . ASP A 1 81 ? 10.937 -3.725 -30.915 1.00 82.81 81 ASP A C 1
ATOM 649 O O . ASP A 1 81 ? 10.423 -3.337 -31.963 1.00 82.81 81 ASP A O 1
ATOM 653 N N . ALA A 1 82 ? 10.717 -3.099 -29.753 1.00 84.44 82 ALA A N 1
ATOM 654 C CA . ALA A 1 82 ? 9.936 -1.878 -29.601 1.00 84.44 82 ALA A CA 1
ATOM 655 C C . ALA A 1 82 ? 10.442 -1.043 -28.414 1.00 84.44 82 ALA A C 1
ATOM 657 O O . ALA A 1 82 ? 10.850 -1.584 -27.386 1.00 84.44 82 ALA A O 1
ATOM 658 N N . ILE A 1 83 ? 10.372 0.285 -28.543 1.00 83.56 83 ILE A N 1
ATOM 659 C CA . ILE A 1 83 ? 10.680 1.241 -27.472 1.00 83.56 83 ILE A CA 1
ATOM 660 C C . ILE A 1 83 ? 9.409 2.044 -27.188 1.00 83.56 83 ILE A C 1
ATOM 662 O O . ILE A 1 83 ? 8.888 2.710 -28.082 1.00 83.56 83 ILE A O 1
ATOM 666 N N . VAL A 1 84 ? 8.910 1.984 -25.951 1.00 85.12 84 VAL A N 1
ATOM 667 C CA . VAL A 1 84 ? 7.729 2.741 -25.507 1.00 85.12 84 VAL A CA 1
ATOM 668 C C . VAL A 1 84 ? 8.181 3.876 -24.595 1.00 85.12 84 VAL A C 1
ATOM 670 O O . VAL A 1 84 ? 8.789 3.632 -23.556 1.00 85.12 84 VAL A O 1
ATOM 673 N N . ILE A 1 85 ? 7.881 5.114 -24.985 1.00 85.19 85 ILE A N 1
ATOM 674 C CA . ILE A 1 85 ? 8.175 6.312 -24.191 1.00 85.19 85 ILE A CA 1
ATOM 675 C C . ILE A 1 85 ? 6.914 6.653 -23.392 1.00 85.19 85 ILE A C 1
ATOM 677 O O . ILE A 1 85 ? 5.888 7.000 -23.975 1.00 85.19 85 ILE A O 1
ATOM 681 N N . LEU A 1 86 ? 6.984 6.511 -22.067 1.00 79.69 86 LEU A N 1
ATOM 682 C CA . LEU A 1 86 ? 5.915 6.897 -21.145 1.00 79.69 86 LEU A CA 1
ATOM 683 C C . LEU A 1 86 ? 6.146 8.357 -20.724 1.00 79.69 86 LEU A C 1
ATOM 685 O O . LEU A 1 86 ? 7.231 8.678 -20.241 1.00 79.69 86 LEU A O 1
ATOM 689 N N . GLY A 1 87 ? 5.161 9.223 -20.983 1.00 63.78 87 GLY A N 1
ATOM 690 C CA . GLY A 1 87 ? 5.170 10.648 -20.622 1.00 63.78 87 GLY A CA 1
ATOM 691 C C . GLY A 1 87 ? 4.572 10.926 -19.253 1.00 63.78 87 GLY A C 1
ATOM 692 O O . GLY A 1 87 ? 3.724 10.117 -18.811 1.00 63.78 87 GLY A O 1
#

Foldseek 3Di:
DCVVVVVVVCPDPPNVLVVLQVVLVVCCVPCVVSSVVSNCCSVVVNVLVPDPVSVVVVVVVVPPDDPDDPVCVVVCVVPDPDDDDDD

pLDDT: mean 85.46, std 5.26, range [63.78, 94.56]

Radius of gyration: 20.31 Å; chains: 1; bounding box: 45×26×53 Å

Sequence (87 aa):
MPIRYILKQLLMPPGVLLLLIVLAWWWRRRFPRLAGACFVAGVGGLWLMSLPLVVEWG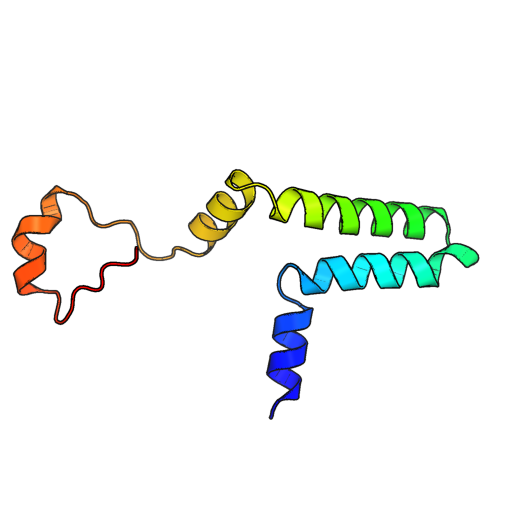ARQLEREPALSAVQWPALAQRADAIVILG

Secondary structure (DSSP, 8-state):
--HHHHHHHHHSTTHHHHHHHHHHHHHTTT-HHHHHHHHHHHHHHHHHHTSHHHHHHHHHHH--SPPPPGGGSTTGGGT-S------